Protein AF-A0A6V7M2D0-F1 (afdb_monomer_lite)

Secondary structure (DSSP, 8-state):
--HHHHHHHHHHHTSTTS---HHHHHHHHHHHHHHHHHHHHHHHHHHHHHHHHHHHHHHHHHHHHHHHHTTS-HHHHHHS-HHHHHHHHHHHHHHHHHHHHHHHHHHHHHHHHHHHHHHHHHHHHHHHHHHHHHHHHHGGG-

pLDDT: mean 85.95, std 8.71, range [58.22, 97.12]

InterPro domains:
  IPR011527 ABC transporter type 1, transmembrane domain [PF00664] (3-142)
  IPR011527 ABC transporter type 1, transmembrane domain [PS50929] (1-142)
  IPR036640 ABC transporter type 1, transmembrane domain superfamily [G3DSA:1.20.1560.10] (1-142)
  IPR036640 ABC transporter type 1, transmembrane domain superfamily [SSF90123] (2-141)
  IPR050173 ATP-binding cassette transporter C-like [PTHR24223] (3-142)

Structure (mmCIF, N/CA/C/O backbone):
data_AF-A0A6V7M2D0-F1
#
_entry.id   AF-A0A6V7M2D0-F1
#
loop_
_atom_site.group_PDB
_atom_site.id
_atom_site.type_symbol
_atom_site.label_atom_id
_atom_site.label_alt_id
_atom_site.label_comp_id
_atom_site.label_asym_id
_atom_site.label_entity_id
_atom_site.label_seq_id
_atom_site.pdbx_PDB_ins_code
_atom_site.Cartn_x
_atom_site.Cartn_y
_atom_site.Cartn_z
_atom_site.occupancy
_atom_site.B_iso_or_equiv
_atom_site.auth_seq_id
_atom_site.auth_comp_id
_atom_site.auth_asym_id
_atom_site.auth_atom_id
_atom_site.pdbx_PDB_model_num
ATOM 1 N N . LEU A 1 1 ? 3.518 1.879 -10.510 1.00 66.44 1 LEU A N 1
ATOM 2 C CA . LEU A 1 1 ? 2.997 1.590 -11.870 1.00 66.44 1 LEU A CA 1
ATOM 3 C C . LEU A 1 1 ? 3.837 2.225 -12.980 1.00 66.44 1 LEU A C 1
ATOM 5 O O . LEU A 1 1 ? 4.025 1.567 -13.985 1.00 66.44 1 LEU A O 1
ATOM 9 N N . GLY A 1 2 ? 4.389 3.437 -12.812 1.00 76.56 2 GLY A N 1
ATOM 10 C CA . GLY A 1 2 ? 5.286 4.036 -13.821 1.00 76.56 2 GLY A CA 1
ATOM 11 C C . GLY A 1 2 ? 6.714 3.464 -13.858 1.00 76.56 2 GLY A C 1
ATOM 12 O O . GLY A 1 2 ? 7.353 3.483 -14.901 1.00 76.56 2 GLY A O 1
ATOM 13 N N . THR A 1 3 ? 7.213 2.908 -12.749 1.00 83.38 3 THR A N 1
ATOM 14 C CA . THR A 1 3 ? 8.587 2.380 -12.648 1.00 83.38 3 THR A CA 1
ATOM 15 C C . THR A 1 3 ? 8.909 1.268 -13.658 1.00 83.38 3 THR A C 1
ATOM 17 O O . THR A 1 3 ? 9.955 1.363 -14.291 1.00 83.38 3 THR A O 1
ATOM 20 N N . PRO A 1 4 ? 8.037 0.261 -13.891 1.00 84.00 4 PRO A N 1
ATOM 21 C CA . PRO A 1 4 ? 8.263 -0.750 -14.926 1.00 84.00 4 PRO A CA 1
ATOM 22 C C . PRO A 1 4 ? 8.408 -0.166 -16.335 1.00 84.00 4 PRO A C 1
ATOM 24 O O . PRO A 1 4 ? 9.222 -0.653 -17.106 1.00 84.00 4 PRO A O 1
ATOM 27 N N . ILE A 1 5 ? 7.672 0.904 -16.654 1.00 85.38 5 ILE A N 1
ATOM 28 C CA . ILE A 1 5 ? 7.754 1.576 -17.960 1.00 85.38 5 ILE A CA 1
ATOM 29 C C . ILE A 1 5 ? 9.115 2.261 -18.109 1.00 85.38 5 ILE A C 1
ATOM 31 O O . ILE A 1 5 ? 9.781 2.092 -19.126 1.00 85.38 5 ILE A O 1
ATOM 35 N N . LEU A 1 6 ? 9.558 2.989 -17.079 1.00 85.06 6 LEU A N 1
ATOM 36 C CA . LEU A 1 6 ? 10.866 3.653 -17.075 1.00 85.06 6 LEU A CA 1
ATOM 37 C C . LEU A 1 6 ? 12.022 2.647 -17.167 1.00 85.06 6 LEU A C 1
ATOM 39 O O . LEU A 1 6 ? 12.976 2.870 -17.908 1.00 85.06 6 LEU A O 1
ATOM 43 N N . ILE A 1 7 ? 11.915 1.517 -16.462 1.00 86.94 7 ILE A N 1
ATOM 44 C CA . ILE A 1 7 ? 12.882 0.417 -16.565 1.00 86.94 7 ILE A CA 1
ATOM 45 C C . ILE A 1 7 ? 12.840 -0.199 -17.967 1.00 86.94 7 ILE A C 1
ATOM 47 O O . ILE A 1 7 ? 13.892 -0.474 -18.531 1.00 86.94 7 ILE A O 1
ATOM 51 N N . GLY A 1 8 ? 11.656 -0.370 -18.560 1.00 84.81 8 GLY A N 1
ATOM 52 C CA . GLY A 1 8 ? 11.507 -0.848 -19.935 1.00 84.81 8 GLY A CA 1
ATOM 53 C C . GLY A 1 8 ? 12.237 0.038 -20.948 1.00 84.81 8 GLY A C 1
ATOM 54 O O . GLY A 1 8 ? 12.960 -0.481 -21.793 1.00 84.81 8 GLY A O 1
ATOM 55 N N . GLN A 1 9 ? 12.125 1.364 -20.822 1.00 84.00 9 GLN A N 1
ATOM 56 C CA . GLN A 1 9 ? 12.860 2.311 -21.674 1.00 84.00 9 GLN A CA 1
ATOM 57 C C . GLN A 1 9 ? 14.375 2.256 -21.435 1.00 84.00 9 GLN A C 1
ATOM 59 O O . GLN A 1 9 ? 15.154 2.269 -22.383 1.00 84.00 9 GLN A O 1
ATOM 64 N N . LEU A 1 10 ? 14.805 2.113 -20.178 1.00 85.75 10 LEU A N 1
ATOM 65 C CA . LEU A 1 10 ? 16.220 1.923 -19.857 1.00 85.75 10 LEU A CA 1
ATOM 66 C C . LEU A 1 10 ? 16.774 0.614 -20.446 1.00 85.75 10 LEU A C 1
ATOM 68 O O . LEU A 1 10 ? 17.901 0.587 -20.923 1.00 85.75 10 LEU A O 1
ATOM 72 N N . LEU A 1 11 ? 15.992 -0.467 -20.450 1.00 85.94 11 LEU A N 1
ATOM 73 C CA . LEU A 1 11 ? 16.392 -1.742 -21.053 1.00 85.94 11 LEU A CA 1
ATOM 74 C C . LEU A 1 11 ? 16.504 -1.657 -22.578 1.00 85.94 11 LEU A C 1
ATOM 76 O O . LEU A 1 11 ? 17.364 -2.325 -23.149 1.00 85.94 11 LEU A O 1
ATOM 80 N N . ARG A 1 12 ? 15.691 -0.818 -23.234 1.00 83.62 12 ARG A N 1
ATOM 81 C CA . ARG A 1 12 ? 15.802 -0.573 -24.680 1.00 83.62 12 ARG A CA 1
ATOM 82 C C . ARG A 1 12 ? 17.130 0.070 -25.066 1.00 83.62 12 ARG A C 1
ATOM 84 O O . ARG A 1 12 ? 17.656 -0.280 -26.107 1.00 83.62 12 ARG A O 1
ATOM 91 N N . TYR A 1 13 ? 17.733 0.895 -24.204 1.00 82.25 13 TYR A N 1
ATOM 92 C CA . TYR A 1 13 ? 19.087 1.421 -24.439 1.00 82.25 13 TYR A CA 1
ATOM 93 C C . TYR A 1 13 ? 20.148 0.310 -24.533 1.00 82.25 13 TYR A C 1
ATOM 95 O O . TYR A 1 13 ? 21.106 0.429 -25.289 1.00 82.25 13 TYR A O 1
ATOM 103 N N . PHE A 1 14 ? 19.979 -0.784 -23.785 1.00 82.69 14 PHE A N 1
ATOM 104 C CA . PHE A 1 14 ? 20.894 -1.930 -23.833 1.00 82.69 14 PHE A CA 1
ATOM 105 C C . PHE A 1 14 ? 20.615 -2.888 -24.999 1.00 82.69 14 PHE A C 1
ATOM 107 O O . PHE A 1 14 ? 21.414 -3.789 -25.249 1.00 82.69 14 PHE A O 1
ATOM 114 N N . ARG A 1 15 ? 19.497 -2.714 -25.711 1.00 82.69 15 ARG A N 1
ATOM 115 C CA . ARG A 1 15 ? 19.243 -3.378 -26.990 1.00 82.69 15 ARG A CA 1
ATOM 116 C C . ARG A 1 15 ? 19.832 -2.492 -28.083 1.00 82.69 15 ARG A C 1
ATOM 118 O O . ARG A 1 15 ? 19.427 -1.348 -28.230 1.00 82.69 15 ARG A O 1
ATOM 125 N N . GLU A 1 16 ? 20.758 -3.022 -28.874 1.00 67.25 16 GLU A N 1
ATOM 126 C CA . GLU A 1 16 ? 21.461 -2.290 -29.948 1.00 67.25 16 GLU A CA 1
ATOM 127 C C . GLU A 1 16 ? 20.543 -1.747 -31.072 1.00 67.25 16 GLU A C 1
ATOM 129 O O . GLU A 1 16 ? 21.027 -1.151 -32.029 1.00 67.25 16 GLU A O 1
ATOM 134 N N . GLU A 1 17 ? 19.224 -1.932 -30.971 1.00 62.25 17 GLU A N 1
ATOM 135 C CA . GLU A 1 17 ? 18.241 -1.663 -32.024 1.00 62.25 17 GLU A CA 1
ATOM 136 C C . GLU A 1 17 ? 17.665 -0.229 -32.013 1.00 62.25 17 GLU A C 1
ATOM 138 O O . GLU A 1 17 ? 17.235 0.234 -33.067 1.00 62.25 17 GLU A O 1
ATOM 143 N N . ASP A 1 18 ? 17.684 0.507 -30.886 1.00 62.38 18 ASP A N 1
ATOM 144 C CA . ASP A 1 18 ? 16.810 1.694 -30.712 1.00 62.38 18 ASP A CA 1
ATOM 145 C C . ASP A 1 18 ? 17.496 3.081 -30.704 1.00 62.38 18 ASP A C 1
ATOM 147 O O . ASP A 1 18 ? 16.819 4.096 -30.553 1.00 62.38 18 ASP A O 1
ATOM 151 N N . GLY A 1 19 ? 18.816 3.192 -30.89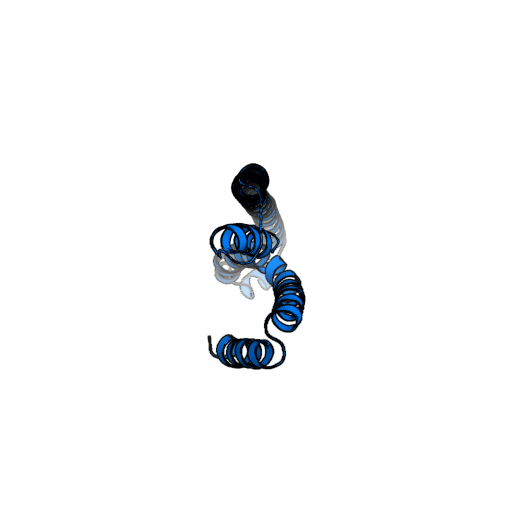4 1.00 70.44 19 GLY A N 1
ATOM 152 C CA . GLY A 1 19 ? 19.478 4.500 -31.082 1.00 70.44 19 GLY A CA 1
ATOM 153 C C . GLY A 1 19 ? 19.327 5.511 -29.926 1.00 70.44 19 GLY A C 1
ATOM 154 O O . GLY A 1 19 ? 19.565 6.703 -30.125 1.00 70.44 19 GLY A O 1
ATOM 155 N N . ILE A 1 20 ? 18.936 5.056 -28.729 1.00 78.00 20 ILE A N 1
ATOM 156 C CA . ILE A 1 20 ? 18.759 5.899 -27.539 1.00 78.00 20 ILE A CA 1
ATOM 157 C C . ILE A 1 20 ? 20.107 6.504 -27.140 1.00 78.00 20 ILE A C 1
ATOM 159 O O . ILE A 1 20 ? 21.114 5.802 -27.002 1.00 78.00 20 ILE A O 1
ATOM 163 N N . THR A 1 21 ? 20.135 7.815 -26.917 1.00 85.25 21 THR A N 1
ATOM 164 C CA . THR A 1 21 ? 21.370 8.519 -26.558 1.00 85.25 21 THR A CA 1
ATOM 165 C C . THR A 1 21 ? 21.749 8.224 -25.103 1.00 85.25 21 THR A C 1
ATOM 167 O O . THR A 1 21 ? 20.892 8.149 -24.225 1.00 85.25 21 THR A O 1
ATOM 170 N N . TYR A 1 22 ? 23.049 8.154 -24.797 1.00 85.75 22 TYR A N 1
ATOM 171 C CA . TYR A 1 22 ? 23.561 7.972 -23.427 1.00 85.75 22 TYR A CA 1
ATOM 172 C C . TYR A 1 22 ? 22.932 8.936 -22.397 1.00 85.75 22 TYR A C 1
ATOM 174 O O . TYR A 1 22 ? 22.590 8.541 -21.283 1.00 85.75 22 TYR A O 1
ATOM 182 N N . ASN A 1 23 ? 22.708 10.196 -22.788 1.00 88.06 23 ASN A N 1
ATOM 183 C CA . ASN A 1 23 ? 22.066 11.202 -21.937 1.00 88.06 23 ASN A CA 1
ATOM 184 C C . ASN A 1 23 ? 20.600 10.864 -21.606 1.00 88.06 23 ASN A C 1
ATOM 186 O O . ASN A 1 23 ? 20.150 11.122 -20.490 1.00 88.06 23 ASN A O 1
ATOM 190 N N . GLU A 1 24 ? 19.860 10.273 -22.546 1.00 86.69 24 GLU A N 1
ATOM 191 C CA . GLU A 1 24 ? 18.468 9.849 -22.344 1.00 86.69 24 GLU A CA 1
ATOM 192 C C . GLU A 1 24 ? 18.405 8.636 -21.412 1.00 86.69 24 GLU A C 1
ATOM 194 O O . GLU A 1 24 ? 17.583 8.597 -20.497 1.00 86.69 24 GLU A O 1
ATOM 199 N N . ALA A 1 25 ? 19.339 7.693 -21.561 1.00 87.88 25 ALA A N 1
ATOM 200 C CA . ALA A 1 25 ? 19.469 6.554 -20.658 1.00 87.88 25 ALA A CA 1
ATOM 201 C C . ALA A 1 25 ? 19.762 6.991 -19.211 1.00 87.88 25 ALA A C 1
ATOM 203 O O . ALA A 1 25 ? 19.120 6.505 -18.275 1.00 87.88 25 ALA A O 1
ATOM 204 N N . ILE A 1 26 ? 20.666 7.961 -19.011 1.00 90.50 26 ILE A N 1
ATOM 205 C CA . ILE A 1 26 ? 20.901 8.564 -17.688 1.00 90.50 26 ILE A CA 1
ATOM 206 C C . ILE A 1 26 ? 19.626 9.224 -17.159 1.00 90.50 26 ILE A C 1
ATOM 208 O O . ILE A 1 26 ? 19.285 9.032 -15.990 1.00 90.50 26 ILE A O 1
ATOM 212 N N . ALA A 1 27 ? 18.904 9.979 -17.992 1.00 91.06 27 ALA A N 1
ATOM 213 C CA . ALA A 1 27 ? 17.664 10.628 -17.578 1.00 91.06 27 ALA A CA 1
ATOM 214 C C . ALA A 1 27 ? 16.613 9.605 -17.108 1.00 91.06 27 ALA A C 1
ATOM 216 O O . ALA A 1 27 ? 16.006 9.801 -16.051 1.00 91.06 27 ALA A O 1
ATOM 217 N N . TYR A 1 28 ? 16.449 8.481 -17.817 1.00 90.56 28 TYR A N 1
ATOM 218 C CA . TYR A 1 28 ? 15.572 7.389 -17.383 1.00 90.56 28 TYR A CA 1
ATOM 219 C C . TYR A 1 28 ? 16.043 6.743 -16.076 1.00 90.56 28 TYR A C 1
ATOM 221 O O . TYR A 1 28 ? 15.222 6.522 -15.184 1.00 90.56 28 TYR A O 1
ATOM 229 N N . ALA A 1 29 ? 17.344 6.494 -15.910 1.00 90.56 29 ALA A N 1
ATOM 230 C CA . ALA A 1 29 ? 17.889 5.936 -14.672 1.00 90.56 29 ALA A CA 1
ATOM 231 C C . ALA A 1 29 ? 17.643 6.860 -13.463 1.00 90.56 29 ALA A C 1
ATOM 233 O O . ALA A 1 29 ? 17.163 6.413 -12.418 1.00 90.56 29 ALA A O 1
ATOM 234 N N . VAL A 1 30 ? 17.890 8.165 -13.617 1.00 93.75 30 VAL A N 1
ATOM 235 C CA . VAL A 1 30 ? 17.592 9.169 -12.584 1.00 93.75 30 VAL A CA 1
ATOM 236 C C . VAL A 1 30 ? 16.092 9.214 -12.292 1.00 93.75 30 VAL A C 1
ATOM 238 O O . VAL A 1 30 ? 15.699 9.223 -11.124 1.00 93.75 30 VAL A O 1
ATOM 241 N N . ALA A 1 31 ? 15.243 9.171 -13.322 1.00 92.44 31 ALA A N 1
ATOM 242 C CA . ALA A 1 31 ? 13.794 9.137 -13.153 1.00 92.44 31 ALA A CA 1
ATOM 243 C C . ALA A 1 31 ? 13.328 7.901 -12.362 1.00 92.44 31 ALA A C 1
ATOM 245 O O . ALA A 1 31 ? 12.463 8.038 -11.497 1.00 92.44 31 ALA A O 1
ATOM 246 N N . VAL A 1 32 ? 13.919 6.719 -12.583 1.00 93.38 32 VAL A N 1
ATOM 247 C CA . VAL A 1 32 ? 13.635 5.505 -11.792 1.00 93.38 32 VAL A CA 1
ATOM 248 C C . VAL A 1 32 ? 14.007 5.704 -10.322 1.00 93.38 32 VAL A C 1
ATOM 250 O O . VAL A 1 32 ? 13.198 5.390 -9.443 1.00 93.38 32 VAL A O 1
ATOM 253 N N . CYS A 1 33 ? 15.192 6.251 -10.040 1.00 94.12 33 CYS A N 1
ATOM 254 C CA . CYS A 1 33 ? 15.640 6.529 -8.673 1.00 94.12 33 CYS A CA 1
ATOM 255 C C . CYS A 1 33 ? 14.696 7.506 -7.959 1.00 94.12 33 CYS A C 1
ATOM 257 O O . CYS A 1 33 ? 14.228 7.224 -6.854 1.00 94.12 33 CYS A O 1
ATOM 259 N N . VAL A 1 34 ? 14.357 8.622 -8.610 1.00 95.12 34 VAL A N 1
ATOM 260 C CA . VAL A 1 34 ? 13.448 9.640 -8.063 1.00 95.12 34 VAL A CA 1
ATOM 261 C C . VAL A 1 34 ? 12.044 9.071 -7.860 1.00 95.12 34 VAL A C 1
ATOM 263 O O . VAL A 1 34 ? 11.472 9.231 -6.783 1.00 95.12 34 VAL A O 1
ATOM 266 N N . ALA A 1 35 ? 11.497 8.354 -8.844 1.00 93.88 35 ALA A N 1
ATOM 267 C CA . ALA A 1 35 ? 10.181 7.728 -8.733 1.00 93.88 35 ALA A CA 1
ATOM 268 C C . ALA A 1 35 ? 10.125 6.715 -7.577 1.00 93.88 35 ALA A C 1
ATOM 270 O O . ALA A 1 35 ? 9.141 6.674 -6.838 1.00 93.88 35 ALA A O 1
ATOM 271 N N . THR A 1 36 ? 11.192 5.936 -7.383 1.00 93.62 36 THR A N 1
ATOM 272 C CA . THR A 1 36 ? 11.300 4.970 -6.279 1.00 93.62 36 THR A CA 1
ATOM 273 C C . THR A 1 36 ? 11.397 5.675 -4.926 1.00 93.62 36 THR A C 1
ATOM 275 O O . THR A 1 36 ? 10.722 5.270 -3.981 1.00 93.62 36 THR A O 1
ATOM 278 N N . ALA A 1 37 ? 12.161 6.766 -4.832 1.00 95.31 37 ALA A N 1
ATOM 279 C CA . ALA A 1 37 ? 12.258 7.566 -3.613 1.00 95.31 37 ALA A CA 1
ATOM 280 C C . ALA A 1 37 ? 10.911 8.209 -3.239 1.00 95.31 37 ALA A C 1
ATOM 282 O O . ALA A 1 37 ? 10.474 8.109 -2.092 1.00 95.31 37 ALA A O 1
ATOM 283 N N . ILE A 1 38 ? 10.207 8.798 -4.213 1.00 95.62 38 ILE A N 1
ATOM 284 C CA . ILE A 1 38 ? 8.863 9.362 -4.016 1.00 95.62 38 ILE A CA 1
ATOM 285 C C . ILE A 1 38 ? 7.893 8.274 -3.553 1.00 95.62 38 ILE A C 1
ATOM 287 O O . ILE A 1 38 ? 7.154 8.483 -2.592 1.00 95.62 38 ILE A O 1
ATOM 291 N N . PHE A 1 39 ? 7.913 7.102 -4.193 1.00 93.81 39 PHE A N 1
ATOM 292 C CA . PHE A 1 39 ? 7.072 5.974 -3.797 1.00 93.81 39 PHE A CA 1
ATOM 293 C C . PHE A 1 39 ? 7.354 5.517 -2.358 1.00 93.81 39 PHE A C 1
ATOM 295 O O . PHE A 1 39 ? 6.414 5.296 -1.591 1.00 93.81 39 PHE A O 1
ATOM 302 N N . ALA A 1 40 ? 8.626 5.427 -1.962 1.00 95.31 40 ALA A N 1
ATOM 303 C CA . ALA A 1 40 ? 9.016 5.064 -0.603 1.00 95.31 40 ALA A CA 1
ATOM 304 C C . ALA A 1 40 ? 8.532 6.095 0.432 1.00 95.31 40 ALA A C 1
ATOM 306 O O . ALA A 1 40 ? 7.979 5.716 1.467 1.00 95.31 40 ALA A O 1
ATOM 307 N N . ILE A 1 41 ? 8.683 7.392 0.151 1.00 97.12 41 ILE A N 1
ATOM 308 C CA . ILE A 1 41 ? 8.203 8.469 1.032 1.00 97.12 41 ILE A CA 1
ATOM 309 C C . ILE A 1 41 ? 6.675 8.440 1.132 1.00 97.12 41 ILE A C 1
ATOM 311 O O . ILE A 1 41 ? 6.135 8.460 2.236 1.00 97.12 41 ILE A O 1
ATOM 315 N N . ALA A 1 42 ? 5.973 8.338 0.002 1.00 95.44 42 ALA A N 1
ATOM 316 C CA . ALA A 1 42 ? 4.514 8.283 -0.034 1.00 95.44 42 ALA A CA 1
ATOM 317 C C . ALA A 1 42 ? 3.968 7.073 0.739 1.00 95.44 42 ALA A C 1
ATOM 319 O O . ALA A 1 42 ? 3.009 7.209 1.497 1.00 95.44 42 ALA A O 1
ATOM 320 N N . THR A 1 43 ? 4.609 5.910 0.601 1.00 94.06 43 THR A N 1
ATOM 321 C CA . THR A 1 43 ? 4.230 4.689 1.327 1.00 94.06 43 THR A CA 1
ATOM 322 C C . THR A 1 43 ? 4.434 4.851 2.831 1.00 94.06 43 THR A C 1
ATOM 324 O O . THR A 1 43 ? 3.539 4.519 3.606 1.00 94.06 43 THR A O 1
ATOM 327 N N . ASN A 1 44 ? 5.569 5.413 3.259 1.00 95.56 44 ASN A N 1
ATOM 328 C CA . ASN A 1 44 ? 5.816 5.693 4.676 1.00 95.56 44 ASN A CA 1
ATOM 329 C C . ASN A 1 44 ? 4.816 6.704 5.246 1.00 95.56 44 ASN A C 1
ATOM 331 O O . ASN A 1 44 ? 4.299 6.504 6.343 1.00 95.56 44 ASN A O 1
ATOM 335 N N . GLN A 1 45 ? 4.499 7.758 4.493 1.00 96.75 45 GLN A N 1
ATOM 336 C CA . GLN A 1 45 ? 3.527 8.760 4.919 1.00 96.75 45 GLN A CA 1
ATOM 337 C C . GLN A 1 45 ? 2.112 8.180 5.020 1.00 96.75 45 GLN A C 1
ATOM 339 O O . GLN A 1 45 ? 1.386 8.480 5.969 1.00 96.75 45 GLN A O 1
ATOM 344 N N . TRP A 1 46 ? 1.724 7.327 4.071 1.00 94.69 46 TRP A N 1
ATOM 345 C CA . TRP A 1 46 ? 0.459 6.600 4.125 1.00 94.69 46 TRP A CA 1
ATOM 346 C C . TRP A 1 46 ? 0.396 5.672 5.346 1.00 94.69 46 TRP A C 1
ATOM 348 O O . TRP A 1 46 ? -0.572 5.744 6.102 1.00 94.69 46 TRP A O 1
ATOM 358 N N . LEU A 1 47 ? 1.445 4.879 5.601 1.00 93.94 47 LEU A N 1
ATOM 359 C CA . LEU A 1 47 ? 1.535 4.022 6.790 1.00 93.94 47 LEU A CA 1
ATOM 360 C C . LEU A 1 47 ? 1.412 4.839 8.077 1.00 93.94 47 LEU A C 1
ATOM 362 O O . LEU A 1 47 ? 0.606 4.502 8.944 1.00 93.94 47 LEU A O 1
ATOM 366 N N . TYR A 1 48 ? 2.163 5.936 8.188 1.00 95.44 48 TYR A N 1
ATOM 367 C CA . TYR A 1 48 ? 2.089 6.834 9.338 1.00 95.44 48 TYR A CA 1
ATOM 368 C C . TYR A 1 48 ? 0.661 7.345 9.569 1.00 95.44 48 TYR A C 1
ATOM 370 O O . TYR A 1 48 ? 0.162 7.295 10.694 1.00 95.44 48 TYR A O 1
ATOM 378 N N . LEU A 1 49 ? -0.024 7.789 8.510 1.00 94.81 49 LEU A N 1
ATOM 379 C CA . LEU A 1 49 ? -1.392 8.292 8.606 1.00 94.81 49 LEU A CA 1
ATOM 380 C C . LEU A 1 49 ? -2.373 7.208 9.071 1.00 94.81 49 LEU A C 1
ATOM 382 O O . LEU A 1 49 ? -3.190 7.470 9.955 1.00 94.81 49 LEU A O 1
ATOM 386 N N . VAL A 1 50 ? -2.278 6.001 8.510 1.00 93.44 50 VAL A N 1
ATOM 387 C CA . VAL A 1 50 ? -3.118 4.858 8.896 1.00 93.44 50 VAL A CA 1
ATOM 388 C C . VAL A 1 50 ? -2.911 4.509 10.368 1.00 93.44 50 VAL A C 1
ATOM 390 O O . VAL A 1 50 ? -3.892 4.406 11.104 1.00 93.44 50 VAL A O 1
ATOM 393 N N . TYR A 1 51 ? -1.662 4.405 10.832 1.00 92.38 51 TYR A N 1
ATOM 394 C CA . TYR A 1 51 ? -1.373 4.126 12.242 1.00 92.38 51 TYR A CA 1
ATOM 395 C C . TYR A 1 51 ? -1.860 5.241 13.171 1.00 92.38 51 TYR A C 1
ATOM 397 O O . TYR A 1 51 ? -2.416 4.966 14.236 1.00 92.38 51 TYR A O 1
ATOM 405 N N . HIS A 1 52 ? -1.700 6.503 12.769 1.00 94.12 52 HIS A N 1
ATOM 406 C CA . HIS A 1 52 ? -2.136 7.648 13.568 1.00 94.12 52 HIS A CA 1
ATOM 407 C C . HIS A 1 52 ? -3.662 7.715 13.704 1.00 94.12 52 HIS A C 1
ATOM 409 O O . HIS A 1 52 ? -4.190 7.913 14.802 1.00 94.12 52 HIS A O 1
ATOM 415 N N . ILE A 1 53 ? -4.389 7.518 12.600 1.00 92.88 53 ILE A N 1
ATOM 416 C CA . ILE A 1 53 ? -5.857 7.478 12.602 1.00 92.88 53 ILE A CA 1
ATOM 417 C C . ILE A 1 53 ? -6.359 6.241 13.357 1.00 92.88 53 ILE A C 1
ATOM 419 O O . ILE A 1 53 ? -7.268 6.376 14.178 1.00 92.88 53 ILE A O 1
ATOM 423 N N . GLY A 1 54 ? -5.747 5.073 13.139 1.00 92.00 54 GLY A N 1
ATOM 424 C CA . GLY A 1 54 ? -6.071 3.833 13.850 1.00 92.00 54 GLY A CA 1
ATOM 425 C C . GLY A 1 54 ? -5.940 3.983 15.360 1.00 92.00 54 GLY A C 1
ATOM 426 O O . GLY A 1 54 ? -6.899 3.741 16.093 1.00 92.00 54 GLY A O 1
ATOM 427 N N . GLY A 1 55 ? -4.828 4.556 15.829 1.00 91.94 55 GLY A N 1
ATOM 428 C CA . GLY A 1 55 ? -4.629 4.848 17.249 1.00 91.94 55 GLY A CA 1
ATOM 429 C C . GLY A 1 55 ? -5.710 5.763 17.841 1.00 91.94 55 GLY A C 1
ATOM 430 O O . GLY A 1 55 ? -6.237 5.487 18.922 1.00 91.94 55 GLY A O 1
ATOM 431 N N . ARG A 1 56 ? -6.106 6.827 17.127 1.00 93.44 56 ARG A N 1
ATOM 432 C CA . ARG A 1 56 ? -7.198 7.717 17.572 1.00 93.44 56 ARG A CA 1
ATOM 433 C C . ARG A 1 56 ? -8.549 7.004 17.618 1.00 93.44 56 ARG A C 1
ATOM 435 O O . ARG A 1 56 ? -9.287 7.174 18.588 1.00 93.44 56 ARG A O 1
ATOM 442 N N . MET A 1 57 ? -8.858 6.202 16.601 1.00 92.38 57 MET A N 1
ATOM 443 C CA . MET A 1 57 ? -10.072 5.381 16.548 1.00 92.38 57 MET A CA 1
ATOM 444 C C . MET A 1 57 ? -10.133 4.398 17.715 1.00 92.38 57 MET A C 1
ATOM 446 O O . MET A 1 57 ? -11.143 4.347 18.414 1.00 92.38 57 MET A O 1
ATOM 450 N N . ARG A 1 58 ? -9.036 3.692 17.990 1.00 90.19 58 ARG A N 1
ATOM 451 C CA . ARG A 1 58 ? -8.914 2.774 19.124 1.00 90.19 58 ARG A CA 1
ATOM 452 C C . ARG A 1 58 ? -9.232 3.454 20.454 1.00 90.19 58 ARG A C 1
ATOM 454 O O . ARG A 1 58 ? -10.057 2.952 21.216 1.00 90.19 58 ARG A O 1
ATOM 461 N N . ILE A 1 59 ? -8.635 4.616 20.722 1.00 92.38 59 ILE A N 1
ATOM 462 C CA . ILE A 1 59 ? -8.898 5.377 21.955 1.00 92.38 59 ILE A CA 1
ATOM 463 C C . ILE A 1 59 ? -10.374 5.799 22.034 1.00 92.38 59 ILE A C 1
ATOM 465 O O . ILE A 1 59 ? -10.998 5.665 23.091 1.00 92.38 59 ILE A O 1
ATOM 469 N N . ALA A 1 60 ? -10.951 6.273 20.926 1.00 93.38 60 ALA A N 1
ATOM 470 C CA . ALA A 1 60 ? -12.350 6.691 20.872 1.00 93.38 60 ALA A CA 1
ATOM 471 C C . ALA A 1 60 ? -13.318 5.524 21.142 1.00 93.38 60 ALA A C 1
ATOM 473 O O . ALA A 1 60 ? -14.212 5.658 21.980 1.00 93.38 60 ALA A O 1
ATOM 474 N N . VAL A 1 61 ? -13.110 4.369 20.500 1.00 91.00 61 VAL A N 1
ATOM 475 C CA . VAL A 1 61 ? -13.927 3.159 20.696 1.00 91.00 61 VAL A CA 1
ATOM 476 C C . VAL A 1 61 ? -13.839 2.678 22.143 1.00 91.00 61 VAL A C 1
ATOM 478 O O . VAL A 1 61 ? -14.876 2.487 22.780 1.00 91.00 61 VAL A O 1
ATOM 481 N N . CYS A 1 62 ? -12.629 2.571 22.703 1.00 90.12 62 CYS A N 1
ATOM 482 C CA . CYS A 1 62 ? -12.444 2.192 24.105 1.00 90.12 62 CYS A CA 1
ATOM 483 C C . CYS A 1 62 ? -13.184 3.139 25.062 1.00 90.12 62 CYS A C 1
ATOM 485 O O . CYS A 1 62 ? -13.861 2.682 25.983 1.00 90.12 62 CYS A O 1
ATOM 487 N N . SER A 1 63 ? -13.106 4.452 24.824 1.00 92.31 63 SER A N 1
ATOM 488 C CA . SER A 1 63 ? -13.782 5.468 25.641 1.00 92.31 63 SER A CA 1
ATOM 489 C C . SER A 1 63 ? -15.311 5.350 25.585 1.00 92.31 63 SER A C 1
ATOM 491 O O . SER A 1 63 ? -15.982 5.401 26.621 1.00 92.31 63 SER A O 1
ATOM 493 N N . VAL A 1 64 ? -15.877 5.135 24.393 1.00 91.31 64 VAL A N 1
ATOM 494 C CA . VAL A 1 64 ? -17.327 4.962 24.205 1.00 91.31 64 VAL A CA 1
ATOM 495 C C . VAL A 1 64 ? -17.821 3.681 24.876 1.00 91.31 64 VAL A C 1
ATOM 497 O O . VAL A 1 64 ? -18.813 3.729 25.609 1.00 91.31 64 VAL A O 1
ATOM 500 N N . VAL A 1 65 ? -17.120 2.560 24.680 1.00 88.62 65 VAL A N 1
ATOM 501 C CA . VAL A 1 65 ? -17.464 1.272 25.304 1.00 88.62 65 VAL A CA 1
ATOM 502 C C . VAL A 1 65 ? -17.395 1.382 26.825 1.00 88.62 65 VAL A C 1
ATOM 504 O O . VAL A 1 65 ? -18.341 0.991 27.506 1.00 88.62 65 VAL A O 1
ATOM 507 N N . TYR A 1 66 ? -16.334 1.987 27.361 1.00 88.19 66 TYR A N 1
ATOM 508 C CA . TYR A 1 66 ? -16.182 2.203 28.798 1.00 88.19 66 TYR A CA 1
ATOM 509 C C . TYR A 1 66 ? -17.312 3.068 29.376 1.00 88.19 66 TYR A C 1
ATOM 511 O O . TYR A 1 66 ? -17.961 2.687 30.351 1.00 88.19 66 TYR A O 1
ATOM 519 N N . ARG A 1 67 ? -17.626 4.205 28.737 1.00 89.56 67 ARG A N 1
ATOM 520 C CA . ARG A 1 67 ? -18.730 5.080 29.168 1.00 89.56 67 ARG A CA 1
ATOM 521 C C . ARG A 1 67 ? -20.081 4.365 29.112 1.00 89.56 67 ARG A C 1
ATOM 523 O O . ARG A 1 67 ? -20.928 4.617 29.967 1.00 89.56 67 ARG A O 1
ATOM 530 N N . LYS A 1 68 ? -20.304 3.509 28.111 1.00 86.62 68 LYS A N 1
ATOM 531 C CA . LYS A 1 68 ? -21.538 2.725 27.998 1.00 86.62 68 LYS A CA 1
ATOM 532 C C . LYS A 1 68 ? -21.618 1.663 29.093 1.00 86.62 68 LYS A C 1
ATOM 534 O O . LYS A 1 68 ? -22.669 1.562 29.715 1.00 86.62 68 LYS A O 1
ATOM 539 N N . ALA A 1 69 ? -20.522 0.954 29.367 1.00 84.12 69 ALA A N 1
ATOM 540 C CA . ALA A 1 69 ? -20.437 -0.049 30.428 1.00 84.12 69 ALA A CA 1
ATOM 541 C C . ALA A 1 69 ? -20.783 0.533 31.809 1.00 84.12 69 ALA A C 1
ATOM 543 O O . ALA A 1 69 ? -21.515 -0.093 32.565 1.00 84.12 69 ALA A O 1
ATOM 544 N N . LEU A 1 70 ? -20.342 1.763 32.102 1.00 84.44 70 LEU A N 1
ATOM 545 C CA . LEU A 1 70 ? -20.660 2.458 33.358 1.00 84.44 70 LEU A CA 1
ATOM 546 C C . LEU A 1 70 ? -22.121 2.924 33.488 1.00 84.44 70 LEU A C 1
ATOM 548 O O . LEU A 1 70 ? -22.533 3.317 34.575 1.00 84.44 70 LEU A O 1
ATOM 552 N N . ARG A 1 71 ? -22.892 2.948 32.395 1.00 84.06 71 ARG A N 1
ATOM 553 C CA . ARG A 1 71 ? -24.290 3.420 32.366 1.00 84.06 71 ARG A CA 1
ATOM 554 C C . ARG A 1 71 ? -25.310 2.292 32.193 1.00 84.06 71 ARG A C 1
ATOM 556 O O . ARG A 1 71 ? -26.493 2.583 32.051 1.00 84.06 71 ARG A O 1
ATOM 563 N N . LEU A 1 72 ? -24.866 1.042 32.094 1.00 79.31 72 LEU A N 1
ATOM 564 C CA . LEU A 1 72 ? -25.752 -0.119 32.020 1.00 79.31 72 LEU A CA 1
ATOM 565 C C . LEU A 1 72 ? -26.223 -0.498 33.429 1.00 79.31 72 LEU A C 1
ATOM 567 O O . LEU A 1 72 ? -25.446 -0.424 34.378 1.00 79.31 72 LEU A O 1
ATOM 571 N N . ASP A 1 73 ? -27.484 -0.912 33.554 1.00 69.00 73 ASP A N 1
ATOM 572 C CA . ASP A 1 73 ? -28.031 -1.421 34.813 1.00 69.00 73 ASP A CA 1
ATOM 573 C C . ASP A 1 73 ? -27.492 -2.828 35.114 1.00 69.00 73 ASP A C 1
ATOM 575 O O . ASP A 1 73 ? -27.219 -3.621 34.207 1.00 69.00 73 ASP A O 1
ATOM 579 N N . MET A 1 74 ? -27.357 -3.163 36.403 1.00 62.88 74 MET A N 1
ATOM 580 C CA . MET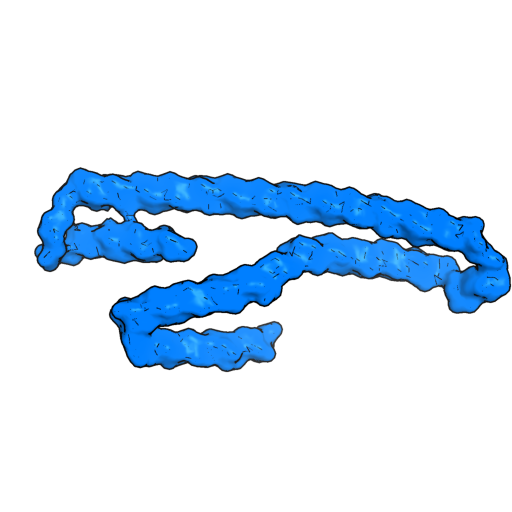 A 1 74 ? -26.781 -4.437 36.872 1.00 62.88 74 MET A CA 1
ATOM 581 C C . MET A 1 74 ? -27.509 -5.687 36.352 1.00 62.88 74 MET A C 1
ATOM 583 O O . MET A 1 74 ? -26.884 -6.730 36.180 1.00 62.88 74 MET A O 1
ATOM 587 N N . THR A 1 75 ? -28.802 -5.590 36.041 1.00 63.12 75 THR A N 1
ATOM 588 C CA . THR A 1 75 ? -29.589 -6.667 35.416 1.00 63.12 75 THR A CA 1
ATOM 589 C C . THR A 1 75 ? -29.160 -6.937 33.973 1.00 63.12 75 THR A C 1
ATOM 591 O O . THR A 1 75 ? -28.997 -8.091 33.590 1.00 63.12 75 THR A O 1
ATOM 594 N N . THR A 1 76 ? -28.886 -5.894 33.187 1.00 59.84 76 THR A N 1
ATOM 595 C CA . THR A 1 76 ? -28.405 -6.017 31.797 1.00 59.84 76 THR A CA 1
ATOM 596 C C . THR A 1 76 ? -26.907 -6.355 31.742 1.00 59.84 76 THR A C 1
ATOM 598 O O . THR A 1 76 ? -26.454 -7.095 30.869 1.00 59.84 76 THR A O 1
ATOM 601 N N . LEU A 1 77 ? -26.124 -5.873 32.713 1.00 59.28 77 LEU A N 1
ATOM 602 C CA . LEU A 1 77 ? -24.727 -6.281 32.943 1.00 59.28 77 LEU A CA 1
ATOM 603 C C . LEU A 1 77 ? -24.599 -7.744 33.397 1.00 59.28 77 LEU A C 1
ATOM 605 O O . LEU A 1 77 ? -23.598 -8.388 33.099 1.00 59.28 77 LEU A O 1
ATOM 609 N N . GLY A 1 78 ? -25.606 -8.295 34.079 1.00 58.22 78 GLY A N 1
ATOM 610 C CA . GLY A 1 78 ? -25.667 -9.724 34.396 1.00 58.22 78 GLY A CA 1
ATOM 611 C C . GLY A 1 78 ? -25.743 -10.603 33.140 1.00 58.22 78 GLY A C 1
ATOM 612 O O . GLY A 1 78 ? -25.062 -11.625 33.063 1.00 58.22 78 GLY A O 1
ATOM 613 N N . GLU A 1 79 ? -26.500 -10.170 32.123 1.00 61.00 79 GLU A N 1
ATOM 614 C CA . GLU A 1 79 ? -26.609 -10.845 30.815 1.00 61.00 79 GLU A CA 1
ATOM 615 C C . GLU A 1 79 ? -25.387 -10.597 29.906 1.00 61.00 79 GLU A C 1
ATOM 617 O O . GLU A 1 79 ? -24.955 -11.473 29.145 1.00 61.00 79 GLU A O 1
ATOM 622 N N . THR A 1 80 ? -24.784 -9.407 30.007 1.00 63.69 80 THR A N 1
ATOM 623 C CA . THR A 1 80 ? -23.491 -9.070 29.390 1.00 63.69 80 THR A CA 1
ATOM 624 C C . THR A 1 80 ? -22.371 -9.149 30.421 1.00 63.69 80 THR A C 1
ATOM 626 O O . THR A 1 80 ? -21.882 -8.132 30.903 1.00 63.69 80 THR A O 1
ATOM 629 N N . THR A 1 81 ? -21.937 -10.373 30.740 1.00 68.88 81 THR A N 1
ATOM 630 C CA . THR A 1 81 ? -20.829 -10.632 31.677 1.00 68.88 81 THR A CA 1
ATOM 631 C C . THR A 1 81 ? -19.650 -9.695 31.389 1.00 68.88 81 THR A C 1
ATOM 633 O O . THR A 1 81 ? -19.274 -9.542 30.227 1.00 68.88 81 THR A O 1
ATOM 636 N N . SER A 1 82 ? -19.020 -9.098 32.407 1.00 71.06 82 SER A N 1
ATOM 637 C CA . SER A 1 82 ? -17.877 -8.179 32.218 1.00 71.06 82 SER A CA 1
ATOM 638 C C . SER A 1 82 ? -16.776 -8.759 31.311 1.00 71.06 82 SER A C 1
ATOM 640 O O . SER A 1 82 ? -16.155 -8.030 30.538 1.00 71.06 82 SER A O 1
ATOM 642 N N . GLY A 1 83 ? -16.616 -10.089 31.311 1.00 79.06 83 GLY A N 1
ATOM 643 C CA . GLY A 1 83 ? -15.744 -10.828 30.398 1.00 79.06 83 GLY A CA 1
ATOM 644 C C . GLY A 1 83 ? -16.067 -10.650 28.907 1.00 79.06 83 GLY A C 1
ATOM 645 O O . GLY A 1 83 ? -15.140 -10.572 28.110 1.00 79.06 83 GLY A O 1
ATOM 646 N N . LYS A 1 84 ? -17.339 -10.502 28.504 1.00 80.00 84 LYS A N 1
ATOM 647 C CA . LYS A 1 84 ? -17.717 -10.182 27.110 1.00 80.00 84 LYS A CA 1
ATOM 648 C C . LYS A 1 84 ? -17.229 -8.797 26.696 1.00 80.00 84 LYS A C 1
ATOM 650 O O . LYS A 1 84 ? -16.751 -8.648 25.579 1.00 80.00 84 LYS A O 1
ATOM 655 N N . ILE A 1 85 ? -17.316 -7.803 27.583 1.00 82.19 85 ILE A N 1
ATOM 656 C CA . ILE A 1 85 ? -16.852 -6.433 27.306 1.00 82.19 85 ILE A CA 1
ATOM 657 C C . ILE A 1 85 ? -15.326 -6.410 27.177 1.00 82.19 85 ILE A C 1
ATOM 659 O O . ILE A 1 85 ? -14.797 -5.814 26.241 1.00 82.19 85 ILE A O 1
ATOM 663 N N . VAL A 1 86 ? -14.619 -7.103 28.075 1.00 82.12 86 VAL A N 1
ATOM 664 C CA . VAL A 1 86 ? -13.157 -7.252 27.999 1.00 82.12 86 VAL A CA 1
ATOM 665 C C . VAL A 1 86 ? -12.749 -8.004 26.732 1.00 82.12 86 VAL A C 1
ATOM 667 O O . VAL A 1 86 ? -11.825 -7.572 26.051 1.00 82.12 86 VAL A O 1
ATOM 670 N N . ASN A 1 87 ? -13.458 -9.075 26.368 1.00 86.44 87 ASN A N 1
ATOM 671 C CA . ASN A 1 87 ? -13.190 -9.826 25.143 1.00 86.44 87 ASN A CA 1
ATOM 672 C C . ASN A 1 87 ? -13.433 -8.981 23.881 1.00 86.44 87 ASN A C 1
ATOM 674 O O . ASN A 1 87 ? -12.616 -9.006 22.967 1.00 86.44 87 ASN A O 1
ATOM 678 N N . LEU A 1 88 ? -14.506 -8.184 23.857 1.00 84.62 88 LEU A N 1
ATOM 679 C CA . LEU A 1 88 ? -14.806 -7.245 22.773 1.00 84.62 88 LEU A CA 1
ATOM 680 C C . LEU A 1 88 ? -13.696 -6.193 22.642 1.00 84.62 88 LEU A C 1
ATOM 682 O O . LEU A 1 88 ? -13.158 -5.985 21.559 1.00 84.62 88 LEU A O 1
ATOM 686 N N . LEU A 1 89 ? -13.279 -5.576 23.750 1.00 84.44 89 LEU A N 1
ATOM 687 C CA . LEU A 1 89 ? -12.168 -4.619 23.756 1.00 84.44 89 LEU A CA 1
ATOM 688 C C . LEU A 1 89 ? -10.831 -5.257 23.349 1.00 84.44 89 LEU A C 1
ATOM 690 O O . LEU A 1 89 ? -10.033 -4.610 22.682 1.00 84.44 89 LEU A O 1
ATOM 694 N N . ALA A 1 90 ? -10.565 -6.501 23.746 1.00 82.25 90 ALA A N 1
ATOM 695 C CA . ALA A 1 90 ? -9.298 -7.172 23.467 1.00 82.25 90 ALA A CA 1
ATOM 696 C C . ALA A 1 90 ? -9.201 -7.697 22.026 1.00 82.25 90 ALA A C 1
ATOM 698 O O . ALA A 1 90 ? -8.140 -7.607 21.408 1.00 82.25 90 ALA A O 1
ATOM 699 N N . ASN A 1 91 ? -10.284 -8.249 21.483 1.00 85.06 91 ASN A N 1
ATOM 700 C CA . ASN A 1 91 ? -10.278 -8.883 20.167 1.00 85.06 91 ASN A CA 1
ATOM 701 C C . ASN A 1 91 ? -10.697 -7.909 19.057 1.00 85.06 91 ASN A C 1
ATOM 703 O O . ASN A 1 91 ? -10.024 -7.812 18.029 1.00 85.06 91 ASN A O 1
ATOM 707 N N . ASP A 1 92 ? -11.769 -7.146 19.264 1.00 85.38 92 ASP A N 1
ATOM 708 C CA . ASP A 1 92 ? -12.388 -6.392 18.170 1.00 85.38 92 ASP A CA 1
ATOM 709 C C . ASP A 1 92 ? -11.642 -5.084 17.905 1.00 85.38 92 ASP A C 1
ATOM 711 O O . ASP A 1 92 ? -11.458 -4.698 16.753 1.00 85.38 92 ASP A O 1
ATOM 715 N N . VAL A 1 93 ? -11.114 -4.437 18.947 1.00 81.69 93 VAL A N 1
ATOM 716 C CA . VAL A 1 93 ? -10.302 -3.218 18.795 1.00 81.69 93 VAL A CA 1
ATOM 717 C C . VAL A 1 93 ? -8.996 -3.502 18.054 1.00 81.69 93 VAL A C 1
ATOM 719 O O . VAL A 1 93 ? -8.623 -2.742 17.167 1.00 81.69 93 VAL A O 1
ATOM 722 N N . ASN A 1 94 ? -8.328 -4.620 18.353 1.00 80.75 94 ASN A N 1
ATOM 723 C CA . ASN A 1 94 ? -7.125 -5.018 17.618 1.00 80.75 94 ASN A CA 1
ATOM 724 C C . ASN A 1 94 ? -7.448 -5.383 16.156 1.00 80.75 94 ASN A C 1
ATOM 726 O O . ASN A 1 94 ? -6.661 -5.092 15.257 1.00 80.75 94 ASN A O 1
ATOM 730 N N . ARG A 1 95 ? -8.621 -5.978 15.887 1.00 86.81 95 ARG A N 1
ATOM 731 C CA . ARG A 1 95 ? -9.082 -6.220 14.508 1.00 86.81 95 ARG A CA 1
ATOM 732 C C . ARG A 1 95 ? -9.389 -4.929 13.754 1.00 86.81 95 ARG A C 1
ATOM 734 O O . ARG A 1 95 ? -9.126 -4.878 12.556 1.00 86.81 95 ARG A O 1
ATOM 741 N N . LEU A 1 96 ? -9.912 -3.898 14.417 1.00 86.88 96 LEU A N 1
ATOM 742 C CA . LEU A 1 96 ? -10.189 -2.605 13.780 1.00 86.88 96 LEU A CA 1
ATOM 743 C C . LEU A 1 96 ? -8.920 -1.956 13.215 1.00 86.88 96 LEU A C 1
ATOM 745 O O . LEU A 1 96 ? -8.963 -1.441 12.100 1.00 86.88 96 LEU A O 1
ATOM 749 N N . ASP A 1 97 ? -7.794 -2.044 13.926 1.00 85.62 97 ASP A N 1
ATOM 750 C CA . ASP A 1 97 ? -6.508 -1.525 13.440 1.00 85.62 97 ASP A CA 1
ATOM 751 C C . ASP A 1 97 ? -6.089 -2.214 12.123 1.00 85.62 97 ASP A C 1
ATOM 753 O O . ASP A 1 97 ? -5.708 -1.546 11.158 1.00 85.62 97 ASP A O 1
ATOM 757 N N . LEU A 1 98 ? -6.252 -3.541 12.034 1.00 88.25 98 LEU A N 1
ATOM 758 C CA . LEU A 1 98 ? -5.996 -4.296 10.800 1.00 88.25 98 LEU A CA 1
ATOM 759 C C . LEU A 1 98 ? -6.956 -3.897 9.673 1.00 88.25 98 LEU A C 1
ATOM 761 O O . LEU A 1 98 ? -6.528 -3.712 8.535 1.00 88.25 98 LEU A O 1
ATOM 765 N N . VAL A 1 99 ? -8.247 -3.731 9.969 1.00 90.06 99 VAL A N 1
ATOM 766 C CA . VAL A 1 99 ? -9.239 -3.319 8.9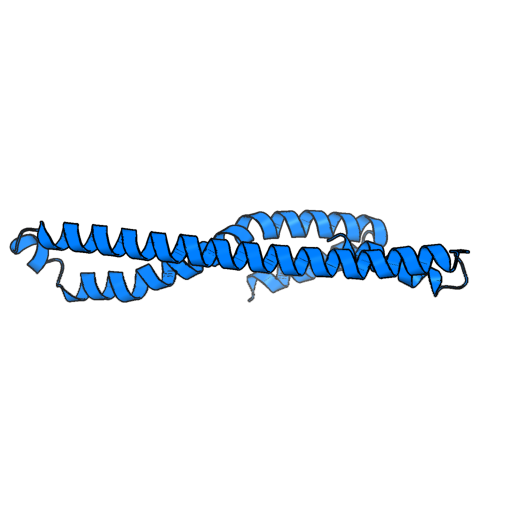63 1.00 90.06 99 VAL A CA 1
ATOM 767 C C . VAL A 1 99 ? -8.876 -1.959 8.371 1.00 90.06 99 VAL A C 1
ATOM 769 O O . VAL A 1 99 ? -8.920 -1.805 7.154 1.00 90.06 99 VAL A O 1
ATOM 772 N N . LEU A 1 100 ? -8.461 -0.990 9.190 1.00 88.00 100 LEU A N 1
ATOM 773 C CA . LEU A 1 100 ? -8.053 0.333 8.704 1.00 88.00 100 LEU A CA 1
ATOM 774 C C . LEU A 1 100 ? -6.809 0.282 7.818 1.00 88.00 100 LEU A C 1
ATOM 776 O O . LEU A 1 100 ? -6.698 1.061 6.872 1.00 88.00 100 LEU A O 1
ATOM 780 N N . MET A 1 101 ? -5.906 -0.658 8.088 1.00 88.69 101 MET A N 1
ATOM 781 C CA . MET A 1 101 ? -4.751 -0.902 7.234 1.00 88.69 101 MET A CA 1
ATOM 782 C C . MET A 1 101 ? -5.149 -1.518 5.891 1.00 88.69 101 MET A C 1
ATOM 784 O O . MET A 1 101 ? -4.645 -1.098 4.848 1.00 88.69 101 MET A O 1
ATOM 788 N N . PHE A 1 102 ? -6.071 -2.484 5.896 1.00 90.31 102 PHE A N 1
ATOM 789 C CA . PHE A 1 102 ? -6.382 -3.263 4.699 1.00 90.31 102 PHE A CA 1
ATOM 790 C C . PHE A 1 102 ? -7.516 -2.710 3.830 1.00 90.31 102 PHE A C 1
ATOM 792 O O . PHE A 1 102 ? -7.560 -2.999 2.634 1.00 90.31 102 PHE A O 1
ATOM 799 N N . ILE A 1 103 ? -8.404 -1.873 4.371 1.00 92.56 103 ILE A N 1
ATOM 800 C CA . ILE A 1 103 ? -9.587 -1.369 3.652 1.00 92.56 103 ILE A CA 1
ATOM 801 C C . ILE A 1 103 ? -9.230 -0.635 2.354 1.00 92.56 103 ILE A C 1
ATOM 803 O O . ILE A 1 103 ? -9.956 -0.721 1.364 1.00 92.56 103 ILE A O 1
ATOM 807 N N . HIS A 1 104 ? -8.080 0.041 2.320 1.00 90.62 104 HIS A N 1
ATOM 808 C CA . HIS A 1 104 ? -7.625 0.747 1.127 1.00 90.62 104 HIS A CA 1
ATOM 809 C C . HIS A 1 104 ? -7.208 -0.193 -0.011 1.00 90.62 104 HIS A C 1
ATOM 811 O O . HIS A 1 104 ? -7.312 0.182 -1.180 1.00 90.62 104 HIS A O 1
ATOM 817 N N . PHE A 1 105 ? -6.801 -1.426 0.294 1.00 90.62 105 PHE A N 1
ATOM 818 C CA . PHE A 1 105 ? -6.475 -2.429 -0.722 1.00 90.62 105 PHE A CA 1
ATOM 819 C C . PHE A 1 105 ? -7.718 -2.987 -1.414 1.00 90.62 105 PHE A C 1
ATOM 821 O O . PHE A 1 105 ? -7.626 -3.392 -2.570 1.00 90.62 105 PHE A O 1
ATOM 828 N N . LEU A 1 106 ? -8.888 -2.937 -0.764 1.00 91.12 106 LEU A N 1
ATOM 829 C CA . LEU A 1 106 ? -10.130 -3.473 -1.326 1.00 91.12 106 LEU A CA 1
ATOM 830 C C . LEU A 1 106 ? -10.530 -2.775 -2.633 1.00 91.12 106 LEU A C 1
ATOM 832 O O . LEU A 1 106 ? -11.016 -3.426 -3.550 1.00 91.12 106 LEU A O 1
ATOM 836 N N . TRP A 1 107 ? -10.309 -1.462 -2.732 1.00 92.56 107 TRP A N 1
ATOM 837 C CA . TRP A 1 107 ? -10.623 -0.689 -3.938 1.00 92.56 107 TRP A CA 1
ATOM 838 C C . TRP A 1 107 ? -9.390 -0.403 -4.801 1.00 92.56 107 TRP A C 1
ATOM 840 O O . TRP A 1 107 ? -9.491 -0.399 -6.028 1.00 92.56 107 TRP A O 1
ATOM 850 N N . SER A 1 108 ? -8.216 -0.200 -4.192 1.00 91.62 108 SER A N 1
ATOM 851 C CA . SER A 1 108 ? -6.990 0.047 -4.962 1.00 91.62 108 SER A CA 1
ATOM 852 C C . SER A 1 108 ? -6.477 -1.205 -5.675 1.00 91.62 108 SER A C 1
ATOM 854 O O . SER A 1 108 ? -5.933 -1.081 -6.769 1.00 91.62 108 SER A O 1
ATOM 856 N N . GLY A 1 109 ? -6.700 -2.402 -5.122 1.00 90.56 109 GLY A N 1
ATOM 857 C CA . GLY A 1 109 ? -6.328 -3.677 -5.738 1.00 90.56 109 GLY A CA 1
ATOM 858 C C . GLY A 1 109 ? -7.000 -3.903 -7.098 1.00 90.56 109 GLY A C 1
ATOM 859 O O . GLY A 1 109 ? -6.289 -4.045 -8.093 1.00 90.56 109 GLY A O 1
ATOM 860 N N . PRO A 1 110 ? -8.345 -3.866 -7.192 1.00 90.62 110 PRO A N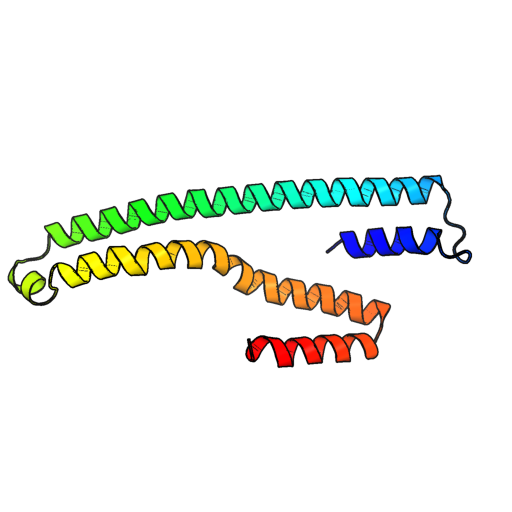 1
ATOM 861 C CA . PRO A 1 110 ? -9.050 -3.965 -8.470 1.00 90.62 110 PRO A CA 1
ATOM 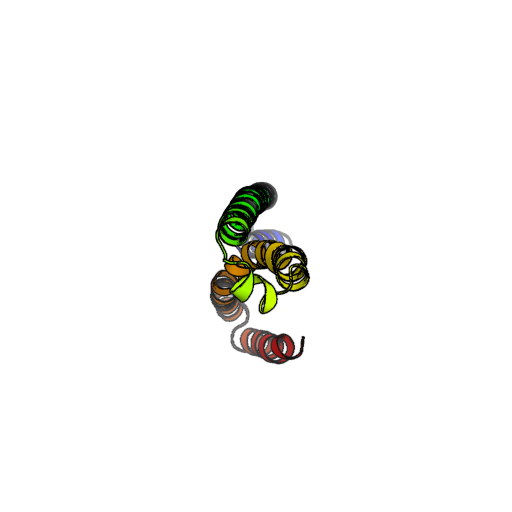862 C C . PRO A 1 110 ? -8.631 -2.887 -9.473 1.00 90.62 110 PRO A C 1
ATOM 864 O O . PRO A 1 110 ? -8.393 -3.190 -10.641 1.00 90.62 110 PRO A O 1
ATOM 867 N N . LEU A 1 111 ? -8.475 -1.637 -9.023 1.00 92.50 111 LEU A N 1
ATOM 868 C CA . LEU A 1 111 ? -8.020 -0.544 -9.884 1.00 92.50 111 LEU A CA 1
ATOM 869 C C . LEU A 1 111 ? -6.616 -0.815 -10.447 1.00 92.50 111 LEU A C 1
ATOM 871 O O . LEU A 1 111 ? -6.383 -0.658 -11.645 1.00 92.50 111 LEU A O 1
ATOM 875 N N . ALA A 1 112 ? -5.686 -1.258 -9.599 1.00 90.50 112 ALA A N 1
ATOM 876 C CA . ALA A 1 112 ? -4.337 -1.618 -10.015 1.00 90.50 112 ALA A CA 1
ATOM 877 C C . ALA A 1 112 ? -4.346 -2.802 -10.992 1.00 90.50 112 ALA A C 1
ATOM 879 O O . ALA A 1 112 ? -3.626 -2.758 -11.988 1.00 90.50 112 ALA A O 1
ATOM 880 N N . ALA A 1 113 ? -5.184 -3.816 -10.755 1.00 88.75 113 ALA A N 1
ATOM 881 C CA . ALA A 1 113 ? -5.333 -4.961 -11.648 1.00 88.75 113 ALA A CA 1
ATOM 882 C C . ALA A 1 113 ? -5.808 -4.541 -13.048 1.00 88.75 113 ALA A C 1
ATOM 884 O O . ALA A 1 113 ? -5.255 -5.013 -14.039 1.00 88.75 113 ALA A O 1
ATOM 885 N N . VAL A 1 114 ? -6.761 -3.607 -13.145 1.00 90.56 114 VAL A N 1
ATOM 886 C CA . VAL A 1 114 ? -7.211 -3.051 -14.434 1.00 90.56 114 VAL A CA 1
ATOM 887 C C . VAL A 1 114 ? -6.082 -2.300 -15.141 1.00 90.56 114 VAL A C 1
ATOM 889 O O . VAL A 1 114 ? -5.848 -2.527 -16.326 1.00 90.56 114 VAL A O 1
ATOM 892 N N . ILE A 1 115 ? -5.346 -1.440 -14.428 1.00 90.81 115 ILE A N 1
ATOM 893 C CA . ILE A 1 115 ? -4.253 -0.653 -15.025 1.00 90.81 115 ILE A CA 1
ATOM 894 C C . ILE A 1 115 ? -3.120 -1.565 -15.518 1.00 90.81 115 ILE A C 1
ATOM 896 O O . ILE A 1 115 ? -2.641 -1.414 -16.640 1.00 90.81 115 ILE A O 1
ATOM 900 N N . VAL A 1 116 ? -2.697 -2.528 -14.697 1.00 88.44 116 VAL A N 1
ATOM 901 C CA . VAL A 1 116 ? -1.671 -3.513 -15.075 1.00 88.44 116 VAL A CA 1
ATOM 902 C C . VAL A 1 116 ? -2.163 -4.389 -16.225 1.00 88.44 116 VAL A C 1
ATOM 904 O O . VAL A 1 116 ? -1.403 -4.648 -17.155 1.00 88.44 116 VAL A O 1
ATOM 907 N N . GLY A 1 117 ? -3.437 -4.787 -16.201 1.00 89.38 117 GLY A N 1
ATOM 908 C CA . GLY A 1 117 ? -4.071 -5.543 -17.275 1.00 89.38 117 GLY A CA 1
ATOM 909 C C . GLY A 1 117 ? -4.039 -4.817 -18.613 1.00 89.38 117 GLY A C 1
ATOM 910 O O . GLY A 1 117 ? -3.673 -5.414 -19.624 1.00 89.38 117 GLY A O 1
ATOM 911 N N . TYR A 1 118 ? -4.336 -3.518 -18.608 1.00 90.12 118 TYR A N 1
ATOM 912 C CA . TYR A 1 118 ? -4.242 -2.674 -19.794 1.00 90.12 118 TYR A CA 1
ATOM 913 C C . TYR A 1 118 ? -2.812 -2.624 -20.354 1.00 90.12 118 TYR A C 1
ATOM 915 O O . TYR A 1 118 ? -2.619 -2.884 -21.538 1.00 90.12 118 TYR A O 1
ATOM 923 N N . PHE A 1 119 ? -1.803 -2.367 -19.512 1.00 87.31 119 PHE A N 1
ATOM 924 C CA . PHE A 1 119 ? -0.406 -2.321 -19.967 1.00 87.31 119 PHE A CA 1
ATOM 925 C C . PHE A 1 119 ? 0.101 -3.671 -20.490 1.00 87.31 119 PHE A C 1
ATOM 927 O O . PHE A 1 119 ? 0.833 -3.729 -21.477 1.00 87.31 119 PHE A O 1
ATOM 934 N N . LEU A 1 120 ? -0.298 -4.773 -19.855 1.00 88.56 120 LEU A N 1
ATOM 935 C CA . LEU A 1 120 ? 0.065 -6.108 -20.326 1.00 88.56 120 LEU A CA 1
ATOM 936 C C . LEU A 1 120 ? -0.593 -6.441 -21.665 1.00 88.56 120 LEU A C 1
ATOM 938 O O . LEU A 1 120 ? 0.052 -7.045 -22.519 1.00 88.56 120 LEU A O 1
ATOM 942 N N . TRP A 1 121 ? -1.841 -6.021 -21.876 1.00 88.88 121 TRP A N 1
ATOM 943 C CA . TRP A 1 121 ? -2.501 -6.165 -23.171 1.00 88.88 121 TRP A CA 1
ATOM 944 C C . TRP A 1 121 ? -1.779 -5.379 -24.269 1.00 88.88 121 TRP A C 1
ATOM 946 O O . TRP A 1 121 ? -1.570 -5.916 -25.355 1.00 88.88 121 TRP A O 1
ATOM 956 N N . THR A 1 122 ? -1.357 -4.141 -23.994 1.00 88.38 122 THR A N 1
ATOM 957 C CA . THR A 1 122 ? -0.661 -3.318 -24.995 1.00 88.38 122 THR A CA 1
ATOM 958 C C . THR A 1 122 ? 0.712 -3.869 -25.376 1.00 88.38 122 THR A C 1
ATOM 960 O O . THR A 1 122 ? 1.095 -3.756 -26.534 1.00 88.38 122 THR A O 1
ATOM 963 N N . GLU A 1 123 ? 1.441 -4.479 -24.436 1.00 85.00 123 GLU A N 1
ATOM 964 C CA . GLU A 1 123 ? 2.802 -4.986 -24.685 1.00 85.00 123 GLU A CA 1
ATOM 965 C C . GLU A 1 123 ? 2.831 -6.449 -25.167 1.00 85.00 123 GLU A C 1
ATOM 967 O O . GLU A 1 123 ? 3.673 -6.813 -25.984 1.00 85.00 123 GLU A O 1
ATOM 972 N N . ALA A 1 124 ? 1.928 -7.306 -24.673 1.00 86.94 124 ALA A N 1
ATOM 973 C CA . ALA A 1 124 ? 1.972 -8.759 -24.892 1.00 86.94 124 ALA A CA 1
ATOM 974 C C . ALA A 1 124 ? 0.684 -9.356 -25.495 1.00 86.94 124 ALA A C 1
ATOM 976 O O . ALA A 1 124 ? 0.615 -10.568 -25.724 1.00 86.94 124 ALA A O 1
ATOM 977 N N . GLY A 1 125 ? -0.351 -8.544 -25.738 1.00 89.75 125 GLY A N 1
ATOM 978 C CA . GLY A 1 125 ? -1.612 -8.980 -26.340 1.00 89.75 125 GLY A CA 1
ATOM 979 C C . GLY A 1 125 ? -2.263 -10.159 -25.606 1.00 89.75 125 GLY A C 1
ATOM 980 O O . GLY A 1 125 ? -2.357 -10.187 -24.376 1.00 89.75 125 GLY A O 1
ATOM 981 N N . TYR A 1 126 ? -2.702 -11.166 -26.369 1.00 89.25 126 TYR A N 1
ATOM 982 C CA . TYR A 1 126 ? -3.386 -12.353 -25.838 1.00 89.25 126 TYR A CA 1
ATOM 983 C C . TYR A 1 126 ? -2.535 -13.173 -24.865 1.00 89.25 126 TYR A C 1
ATOM 985 O O . TYR A 1 126 ? -3.070 -13.707 -23.893 1.00 89.25 126 TYR A O 1
ATOM 993 N N . SER A 1 127 ? -1.218 -13.242 -25.075 1.00 88.69 127 SER A N 1
ATOM 994 C CA . SER A 1 127 ? -0.312 -13.949 -24.164 1.00 88.69 127 SER A CA 1
ATOM 995 C C . SER A 1 127 ? -0.308 -13.315 -22.768 1.00 88.69 127 SER A C 1
ATOM 997 O O . SER A 1 127 ? -0.275 -14.035 -21.770 1.00 88.69 127 SER A O 1
ATOM 999 N N . GLY A 1 128 ? -0.427 -11.984 -22.681 1.00 85.56 128 GLY A N 1
ATOM 1000 C CA . GLY A 1 128 ? -0.539 -11.261 -21.410 1.00 85.56 128 GLY A CA 1
ATOM 1001 C C . GLY A 1 128 ? -1.832 -11.570 -20.645 1.00 85.56 128 GLY A C 1
ATOM 1002 O O . GLY A 1 128 ? -1.802 -11.743 -19.425 1.00 85.56 128 GLY A O 1
ATOM 1003 N N . LEU A 1 129 ? -2.962 -11.714 -21.350 1.00 84.12 129 LEU A N 1
ATOM 1004 C CA . LEU A 1 129 ? -4.250 -12.039 -20.718 1.00 84.12 129 LEU A CA 1
ATOM 1005 C C . LEU A 1 129 ? -4.269 -13.433 -20.094 1.00 84.12 129 LEU A C 1
ATOM 1007 O O . LEU A 1 129 ? -4.834 -13.602 -19.016 1.00 84.12 129 LEU A O 1
ATOM 1011 N N . ILE A 1 130 ? -3.637 -14.417 -20.740 1.00 89.25 130 ILE A N 1
ATOM 1012 C CA . ILE A 1 130 ? -3.542 -15.783 -20.202 1.00 89.25 130 ILE A CA 1
ATOM 1013 C C . ILE A 1 130 ? -2.801 -15.769 -18.855 1.00 89.25 130 ILE A C 1
ATOM 1015 O O . ILE A 1 130 ? -3.242 -16.412 -17.902 1.00 89.25 130 ILE A O 1
ATOM 1019 N N . GLY A 1 131 ? -1.723 -14.985 -18.745 1.00 86.19 131 GLY A N 1
ATOM 1020 C CA . GLY A 1 131 ? -0.983 -14.820 -17.491 1.00 86.19 131 GLY A CA 1
ATOM 1021 C C . GLY A 1 131 ? -1.826 -14.195 -16.375 1.00 86.19 131 GLY A C 1
ATOM 1022 O O . GLY A 1 131 ? -1.827 -14.687 -15.247 1.00 86.19 131 GLY A O 1
ATOM 1023 N N . ILE A 1 132 ? -2.600 -13.153 -16.688 1.00 86.81 132 ILE A N 1
ATOM 1024 C CA . ILE A 1 132 ? -3.508 -12.513 -15.722 1.00 86.81 132 ILE A CA 1
ATOM 1025 C C . ILE A 1 132 ? -4.629 -13.467 -15.290 1.00 86.81 132 ILE A C 1
ATOM 1027 O O . ILE A 1 132 ? -4.948 -13.536 -14.102 1.00 86.81 132 ILE A O 1
ATOM 1031 N N . ALA A 1 133 ? -5.203 -14.232 -16.221 1.00 86.75 133 ALA A N 1
ATOM 1032 C CA . ALA A 1 133 ? -6.247 -15.206 -15.915 1.00 86.75 133 ALA A CA 1
ATOM 1033 C C . ALA A 1 133 ? -5.766 -16.261 -14.906 1.00 86.75 133 ALA A C 1
ATOM 1035 O O . ALA A 1 133 ? -6.492 -16.585 -13.967 1.00 86.75 133 ALA A O 1
ATOM 1036 N N . ALA A 1 134 ? -4.523 -16.737 -15.037 1.00 88.69 134 ALA A N 1
ATOM 1037 C CA . ALA A 1 134 ? -3.929 -17.658 -14.069 1.00 88.69 134 ALA A CA 1
ATOM 1038 C C . ALA A 1 134 ? -3.833 -17.044 -12.660 1.00 88.69 134 ALA A C 1
ATOM 1040 O O . ALA A 1 134 ? -4.169 -17.706 -11.679 1.00 88.69 134 ALA A O 1
ATOM 1041 N N . ILE A 1 135 ? -3.445 -15.767 -12.547 1.00 87.12 135 ILE A N 1
ATOM 1042 C CA . ILE A 1 135 ? -3.384 -15.060 -11.257 1.00 87.12 135 ILE A CA 1
ATOM 1043 C C . ILE A 1 135 ? -4.774 -14.996 -10.614 1.00 87.12 135 ILE A C 1
ATOM 1045 O O . ILE A 1 135 ? -4.915 -15.330 -9.440 1.00 87.12 135 ILE A O 1
ATOM 1049 N N . PHE A 1 136 ? -5.812 -14.639 -11.374 1.00 85.19 136 PHE A N 1
ATOM 1050 C CA . PHE A 1 136 ? -7.184 -14.577 -10.853 1.00 85.19 136 PHE A CA 1
ATOM 1051 C C . PHE A 1 136 ? -7.746 -15.932 -10.410 1.00 85.19 136 PHE A C 1
ATOM 1053 O O . PHE A 1 136 ? -8.618 -15.957 -9.549 1.00 85.19 136 PHE A O 1
ATOM 1060 N N . ILE A 1 137 ? -7.255 -17.042 -10.962 1.00 89.25 137 ILE A N 1
ATOM 1061 C CA . ILE A 1 137 ? -7.626 -18.393 -10.515 1.00 89.25 137 ILE A CA 1
ATOM 1062 C C . ILE A 1 137 ? -6.904 -18.755 -9.211 1.00 89.25 137 ILE A C 1
ATOM 1064 O O . ILE A 1 137 ? -7.493 -19.395 -8.346 1.00 89.25 137 ILE A O 1
ATOM 1068 N N . ILE A 1 138 ? -5.642 -18.342 -9.055 1.00 90.00 138 ILE A N 1
ATOM 1069 C CA . ILE A 1 138 ? -4.815 -18.680 -7.887 1.00 90.00 138 ILE A CA 1
ATOM 1070 C C . ILE A 1 138 ? -5.176 -17.833 -6.663 1.00 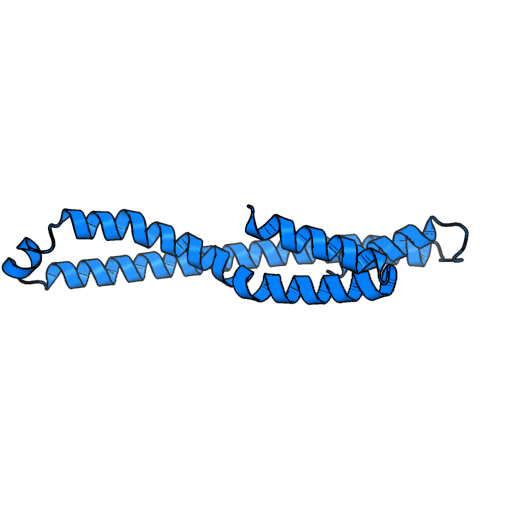90.00 138 ILE A C 1
ATOM 1072 O O . ILE A 1 138 ? -5.241 -18.365 -5.560 1.00 90.00 138 ILE A O 1
ATOM 1076 N N . VAL A 1 139 ? -5.418 -16.532 -6.834 1.00 87.06 139 VAL A N 1
ATOM 1077 C CA . VAL A 1 139 ? -5.732 -15.606 -5.729 1.00 87.06 139 VAL A CA 1
ATOM 1078 C C . VAL A 1 139 ? -6.866 -16.091 -4.807 1.00 87.06 139 VAL A C 1
ATOM 1080 O O . VAL A 1 139 ? -6.666 -16.039 -3.601 1.00 87.06 139 VAL A O 1
ATOM 1083 N N . PRO A 1 140 ? -8.021 -16.592 -5.289 1.00 82.31 140 PRO A N 1
ATOM 1084 C CA . PRO A 1 140 ? -9.091 -17.076 -4.410 1.00 82.31 140 PRO A CA 1
ATOM 1085 C C . PRO A 1 140 ? -8.774 -18.395 -3.687 1.00 82.31 140 PRO A C 1
ATOM 1087 O O . PRO A 1 140 ? -9.554 -18.810 -2.834 1.00 82.31 140 PRO A O 1
ATOM 1090 N N . ILE A 1 141 ? -7.682 -19.079 -4.045 1.00 88.50 141 ILE A N 1
ATOM 1091 C CA . ILE A 1 141 ? -7.228 -20.313 -3.384 1.00 88.50 141 ILE A CA 1
ATOM 1092 C C . ILE A 1 141 ? -6.352 -19.995 -2.155 1.00 88.50 141 ILE A C 1
ATOM 1094 O O . ILE A 1 141 ? -6.214 -20.850 -1.280 1.00 88.50 141 ILE A O 1
ATOM 1098 N N . GLN A 1 142 ? -5.757 -18.796 -2.096 1.00 70.44 142 GLN A N 1
ATOM 1099 C CA . GLN A 1 142 ? -4.920 -18.317 -0.984 1.00 70.44 142 GLN A CA 1
ATOM 1100 C C . GLN A 1 142 ? -5.759 -17.866 0.214 1.00 70.44 142 GLN A C 1
ATOM 1102 O O . GLN A 1 142 ? -5.304 -18.125 1.351 1.00 70.44 142 GLN A O 1
#

Foldseek 3Di:
DCLVVLVVVLVVVVVPPDPDDPVNNVVSVVVNVVVVVVVVVVVVVVVVVLQVVLVVVLVVVVVVLVVVLVVDDVVVCVVVPVVNSVCCNVPVSVVSSVCSVCVVCVPVVVVVLVVVLVVQCVPPNPVSVVVSVVVVVVVVVD

Organism: NCBI:txid1563983

Radius of gyration: 24.99 Å; chains: 1; bounding box: 53×32×69 Å

Sequence (142 aa):
LGTPILIGQLLRYFREEDGITYNEAIAYAVAVCVATAIFAIATNQWLYLVYHIGGRMRIAVCSVVYRKALRLDMTTLGETTSGKIVNLLANDVNRLDLVLMFIHFLWSGPLAAVIVGYFLWTEAGYSGLIGIAAIFIIVPIQ